Protein AF-A0A6B3CLN5-F1 (afdb_monomer_lite)

Radius of gyration: 20.47 Å; chains: 1; bounding box: 46×36×51 Å

Structure (mmCIF, N/CA/C/O backbone):
data_AF-A0A6B3CLN5-F1
#
_entry.id   AF-A0A6B3CLN5-F1
#
loop_
_atom_site.group_PDB
_atom_site.id
_atom_site.type_symbol
_atom_site.label_atom_id
_atom_site.label_alt_id
_atom_site.label_comp_id
_atom_site.label_asym_id
_atom_site.label_entity_id
_atom_site.label_seq_id
_atom_site.pdbx_PDB_ins_code
_atom_site.Cartn_x
_atom_site.Cartn_y
_atom_site.Cartn_z
_atom_site.occupancy
_atom_site.B_iso_or_equiv
_atom_site.auth_seq_id
_atom_site.auth_comp_id
_atom_site.auth_asym_id
_atom_site.auth_atom_id
_atom_site.pdbx_PDB_model_num
ATOM 1 N N . LEU A 1 1 ? 9.640 -1.749 6.576 1.00 63.75 1 LEU A N 1
ATOM 2 C CA . LEU A 1 1 ? 8.638 -1.862 7.663 1.00 63.75 1 LEU A CA 1
ATOM 3 C C . LEU A 1 1 ? 8.455 -0.552 8.422 1.00 63.75 1 LEU A C 1
ATOM 5 O O . LEU A 1 1 ? 7.330 -0.082 8.460 1.00 63.75 1 LEU A O 1
ATOM 9 N N . PHE A 1 2 ? 9.519 0.075 8.943 1.00 76.19 2 PHE A N 1
ATOM 10 C CA . PHE A 1 2 ? 9.409 1.313 9.734 1.00 76.19 2 PHE A CA 1
ATOM 11 C C . PHE A 1 2 ? 8.553 2.429 9.087 1.00 76.19 2 PHE A C 1
ATOM 13 O O . PHE A 1 2 ? 7.570 2.810 9.713 1.00 76.19 2 PHE A O 1
ATOM 20 N N . PRO A 1 3 ? 8.777 2.867 7.826 1.00 80.06 3 PRO A N 1
ATOM 21 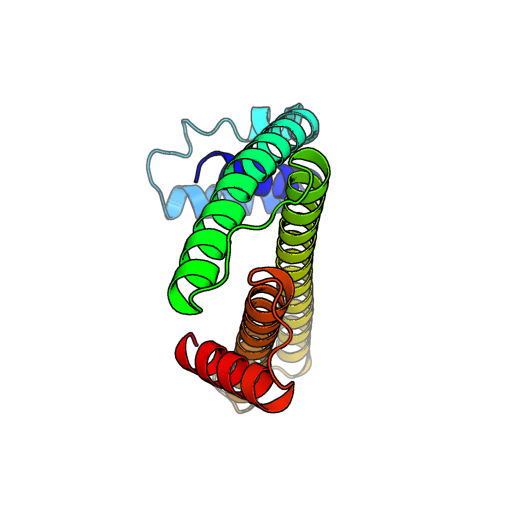C CA . PRO A 1 3 ? 7.945 3.913 7.213 1.00 80.06 3 PRO A CA 1
ATOM 22 C C . PRO A 1 3 ? 6.459 3.543 7.095 1.00 80.06 3 PRO A C 1
ATOM 24 O O . PRO A 1 3 ? 5.589 4.393 7.235 1.00 80.06 3 PRO A O 1
ATOM 27 N N . LEU A 1 4 ? 6.160 2.260 6.874 1.00 80.56 4 LEU A N 1
ATOM 28 C CA . LEU A 1 4 ? 4.792 1.755 6.757 1.00 80.56 4 LEU A CA 1
ATOM 29 C C . LEU A 1 4 ? 4.069 1.821 8.102 1.00 80.56 4 LEU A C 1
ATOM 31 O O . LEU A 1 4 ? 2.949 2.319 8.177 1.00 80.56 4 LEU A O 1
ATOM 35 N N . LEU A 1 5 ? 4.743 1.382 9.166 1.00 77.38 5 LEU A N 1
ATOM 36 C CA . LEU A 1 5 ? 4.219 1.440 10.528 1.00 77.38 5 LEU A CA 1
ATOM 37 C C . LEU A 1 5 ? 4.041 2.887 11.001 1.00 77.38 5 LEU A C 1
ATOM 39 O O . LEU A 1 5 ? 3.006 3.206 11.578 1.00 77.38 5 LEU A O 1
ATOM 43 N N . SER A 1 6 ? 4.996 3.775 10.709 1.00 78.31 6 SER A N 1
ATOM 44 C CA . SER A 1 6 ? 4.892 5.200 11.043 1.00 78.31 6 SER A CA 1
ATOM 45 C C . SER A 1 6 ? 3.730 5.881 10.321 1.00 78.31 6 SER A C 1
ATOM 47 O O . SER A 1 6 ? 2.997 6.643 10.945 1.00 78.31 6 SER A O 1
ATOM 49 N N . LEU A 1 7 ? 3.518 5.585 9.032 1.00 81.88 7 LEU A N 1
ATOM 50 C CA . LEU A 1 7 ? 2.373 6.117 8.291 1.00 81.88 7 LEU A CA 1
ATOM 51 C C . LEU A 1 7 ? 1.050 5.577 8.851 1.00 81.88 7 LEU A C 1
ATOM 53 O O . LEU A 1 7 ? 0.113 6.346 9.043 1.00 81.88 7 LEU A O 1
ATOM 57 N N . ALA A 1 8 ? 0.977 4.278 9.153 1.00 78.88 8 ALA A N 1
ATOM 58 C CA . ALA A 1 8 ? -0.208 3.671 9.752 1.00 78.88 8 ALA A CA 1
ATOM 59 C C . ALA A 1 8 ? -0.531 4.281 11.127 1.00 78.88 8 ALA A C 1
ATOM 61 O O . ALA A 1 8 ? -1.686 4.607 11.395 1.00 78.88 8 ALA A O 1
ATOM 62 N N . ALA A 1 9 ? 0.484 4.499 11.969 1.00 76.56 9 ALA A N 1
ATOM 63 C CA . ALA A 1 9 ? 0.334 5.154 13.265 1.00 76.56 9 ALA A CA 1
ATOM 64 C C . ALA A 1 9 ? -0.117 6.617 13.123 1.00 76.56 9 ALA A C 1
ATOM 66 O O . ALA A 1 9 ? -1.028 7.041 13.828 1.00 76.56 9 ALA A O 1
ATOM 67 N N . ALA A 1 10 ? 0.459 7.368 12.178 1.00 79.94 10 ALA A N 1
ATOM 68 C CA . ALA A 1 10 ? 0.055 8.744 11.895 1.00 79.94 10 ALA A CA 1
ATOM 69 C C . ALA A 1 10 ? -1.399 8.830 11.399 1.00 79.94 10 ALA A C 1
ATOM 71 O O . ALA A 1 10 ? -2.160 9.682 11.853 1.00 79.94 10 ALA A O 1
ATOM 72 N N . LEU A 1 11 ? -1.813 7.919 10.512 1.00 76.56 11 LEU A N 1
ATOM 73 C CA . LEU A 1 11 ? -3.197 7.834 10.037 1.00 76.56 11 LEU A CA 1
ATOM 74 C C . LEU A 1 11 ? -4.161 7.455 11.166 1.00 76.56 11 LEU A C 1
ATOM 76 O O . LEU A 1 11 ? -5.221 8.067 11.290 1.00 76.56 11 LEU A O 1
ATOM 80 N N . ALA A 1 12 ? -3.793 6.492 12.011 1.00 75.75 12 ALA A N 1
ATOM 81 C CA . ALA A 1 12 ? -4.577 6.109 13.181 1.00 75.75 12 ALA A CA 1
ATOM 82 C C . ALA A 1 12 ? -4.732 7.289 14.157 1.00 75.75 12 ALA A C 1
ATOM 84 O O . ALA A 1 12 ? -5.843 7.597 14.572 1.00 75.75 12 ALA A O 1
ATOM 85 N N . ALA A 1 13 ? -3.646 8.003 14.458 1.00 75.19 13 ALA A N 1
ATOM 86 C CA . ALA A 1 13 ? -3.665 9.194 15.306 1.00 75.19 13 ALA A CA 1
ATOM 87 C C . ALA A 1 13 ? -4.541 10.322 14.739 1.00 75.19 13 ALA A C 1
ATOM 89 O O . ALA A 1 13 ? -5.250 10.988 15.490 1.00 75.19 13 ALA A O 1
ATOM 90 N N . ALA A 1 14 ? -4.511 10.525 13.420 1.00 76.44 14 ALA A N 1
ATOM 91 C CA . ALA A 1 14 ? -5.274 11.576 12.753 1.00 76.44 14 ALA A CA 1
ATOM 92 C C . ALA A 1 14 ? -6.778 11.270 12.629 1.00 76.44 14 ALA A C 1
ATOM 94 O O . ALA A 1 14 ? -7.570 12.193 12.452 1.00 76.44 14 ALA A O 1
ATOM 95 N N . THR A 1 15 ? -7.175 9.993 12.674 1.00 74.81 15 THR A N 1
ATOM 96 C CA . THR A 1 15 ? -8.557 9.561 12.384 1.00 74.81 15 THR A CA 1
ATOM 97 C C . THR A 1 15 ? -9.314 9.009 13.587 1.00 74.81 15 THR A C 1
ATOM 99 O O . THR A 1 15 ? -10.543 8.996 13.561 1.00 74.81 15 THR A O 1
ATOM 102 N N . LEU A 1 16 ? -8.615 8.545 14.626 1.00 77.62 16 LEU A N 1
ATOM 103 C CA . LEU A 1 16 ? -9.220 7.895 15.787 1.00 77.62 16 LEU A CA 1
ATOM 104 C C . LEU A 1 16 ? -9.320 8.830 16.986 1.00 77.62 16 LEU A C 1
ATOM 106 O O . LEU A 1 16 ? -8.409 9.610 17.264 1.00 77.62 16 LEU A O 1
ATOM 110 N N . ASP A 1 17 ? -10.379 8.658 17.772 1.00 79.75 17 ASP A N 1
ATOM 111 C CA . ASP A 1 17 ? -10.539 9.347 19.051 1.00 79.75 17 ASP A CA 1
ATOM 112 C C . ASP A 1 17 ? -9.590 8.787 20.120 1.00 79.75 17 ASP A C 1
ATOM 114 O O . ASP A 1 17 ? -9.169 7.628 20.069 1.00 79.75 17 ASP A O 1
ATOM 118 N N . LYS A 1 18 ? -9.314 9.578 21.167 1.00 75.44 18 LYS A N 1
ATOM 119 C CA . LYS A 1 18 ? -8.391 9.201 22.258 1.00 75.44 18 LYS A CA 1
ATOM 120 C C . LYS A 1 18 ? -8.681 7.818 22.855 1.00 75.44 18 LYS A C 1
ATOM 122 O O . LYS A 1 18 ? -7.758 7.053 23.103 1.00 75.44 18 LYS A O 1
ATOM 127 N N . GLN A 1 19 ? -9.956 7.459 23.024 1.00 77.12 19 GLN A N 1
ATOM 128 C CA . GLN A 1 19 ? -10.349 6.151 23.562 1.00 77.12 19 GLN A CA 1
ATOM 129 C C . GLN A 1 19 ? -10.010 4.989 22.609 1.00 77.12 19 GLN A C 1
ATOM 131 O O . GLN A 1 19 ? -9.652 3.896 23.051 1.00 77.12 19 GLN A O 1
ATOM 136 N N . GLN A 1 20 ? -10.115 5.210 21.298 1.00 77.50 20 GLN A N 1
ATOM 137 C CA . GLN A 1 20 ? -9.750 4.221 20.283 1.00 77.50 20 GLN A CA 1
ATOM 138 C C . GLN A 1 20 ? -8.226 4.090 20.165 1.00 77.50 20 GLN A C 1
ATOM 140 O O . GLN A 1 20 ? -7.728 2.975 20.014 1.00 77.50 20 GLN A O 1
ATOM 145 N N . GLN A 1 21 ? -7.493 5.200 20.303 1.00 72.88 21 GLN A N 1
ATOM 146 C CA . GLN A 1 21 ? -6.029 5.208 20.316 1.00 72.88 21 GLN A CA 1
ATOM 147 C C . GLN A 1 21 ? -5.468 4.401 21.496 1.00 72.88 21 GLN A C 1
ATOM 149 O O . GLN A 1 21 ? -4.628 3.531 21.278 1.00 72.88 21 GLN A O 1
ATOM 154 N N . THR A 1 22 ? -5.974 4.602 22.719 1.00 73.88 22 THR A N 1
ATOM 155 C CA . THR A 1 22 ? -5.551 3.820 23.899 1.00 73.88 22 THR A CA 1
ATOM 156 C C . THR A 1 22 ? -5.827 2.329 23.716 1.00 73.88 22 THR A C 1
ATOM 158 O O . THR A 1 22 ? -4.958 1.501 23.955 1.00 73.88 22 THR A O 1
ATOM 161 N N . LYS A 1 23 ? -6.996 1.968 23.175 1.00 77.56 23 LYS A N 1
ATOM 162 C CA . LYS A 1 23 ? -7.339 0.562 22.916 1.00 77.56 23 LYS A CA 1
ATOM 163 C C . LYS A 1 23 ? -6.426 -0.100 21.875 1.00 77.56 23 LYS A C 1
ATOM 165 O O . LYS A 1 23 ? -6.177 -1.303 21.957 1.00 77.56 23 LYS A O 1
ATOM 170 N N . LEU A 1 24 ? -5.964 0.657 20.877 1.00 73.38 24 LEU A N 1
ATOM 171 C CA . LEU A 1 24 ? -4.956 0.176 19.932 1.00 73.38 24 LEU A CA 1
ATOM 172 C C . LEU A 1 24 ? -3.598 -0.003 20.609 1.00 73.38 24 LEU A C 1
ATOM 174 O O . LEU A 1 24 ? -2.975 -1.039 20.392 1.00 73.38 24 LEU A O 1
ATOM 178 N N . GLN A 1 25 ? -3.168 0.956 21.436 1.00 72.12 25 GLN A N 1
ATOM 179 C CA . GLN A 1 25 ? -1.923 0.852 22.205 1.00 72.12 25 GLN A CA 1
ATOM 180 C C . GLN A 1 25 ? -1.917 -0.390 23.095 1.00 72.12 25 GLN A C 1
ATOM 182 O O . GLN A 1 25 ? -0.970 -1.167 23.020 1.00 72.12 25 GLN A O 1
ATOM 187 N N . ASP A 1 26 ? -2.994 -0.626 23.846 1.00 75.06 26 ASP A N 1
ATOM 188 C CA . ASP A 1 26 ? -3.115 -1.788 24.731 1.00 75.06 26 ASP A CA 1
ATOM 189 C C . ASP A 1 26 ? -2.988 -3.103 23.948 1.00 75.06 26 ASP A C 1
ATOM 191 O O . ASP A 1 26 ? -2.238 -3.998 24.332 1.00 75.06 26 ASP A O 1
ATOM 195 N N . LYS A 1 27 ? -3.651 -3.202 22.786 1.00 74.81 27 LYS A N 1
ATOM 196 C CA . LYS A 1 27 ? -3.559 -4.385 21.913 1.00 74.81 27 LYS A CA 1
ATOM 197 C C . LYS A 1 27 ? -2.175 -4.576 21.290 1.00 74.81 27 LYS A C 1
ATOM 199 O O . LYS A 1 27 ? -1.751 -5.714 21.101 1.00 74.81 27 LYS A O 1
ATOM 204 N N . LEU A 1 28 ? -1.497 -3.490 20.925 1.00 70.50 28 LEU A N 1
ATOM 205 C CA . LEU A 1 28 ? -0.137 -3.522 20.381 1.00 70.50 28 LEU A CA 1
ATOM 206 C C . LEU A 1 28 ? 0.877 -3.935 21.455 1.00 70.50 28 LEU A C 1
ATOM 208 O O . LEU A 1 28 ? 1.742 -4.764 21.178 1.00 70.50 28 LEU A O 1
ATOM 212 N N . ALA A 1 29 ? 0.736 -3.409 22.673 1.00 70.06 29 ALA A N 1
ATOM 213 C CA . ALA A 1 29 ? 1.567 -3.756 23.823 1.00 70.06 29 ALA A CA 1
ATOM 214 C C . ALA A 1 29 ? 1.401 -5.230 24.230 1.00 70.06 29 ALA A C 1
ATOM 216 O O . ALA A 1 29 ? 2.380 -5.891 24.570 1.00 70.06 29 ALA A O 1
ATOM 217 N N . GLU A 1 30 ? 0.178 -5.761 24.136 1.00 75.00 30 GLU A N 1
ATOM 218 C CA . GLU A 1 30 ? -0.128 -7.166 24.423 1.00 75.00 30 GLU A CA 1
ATOM 219 C C . GLU A 1 30 ? 0.479 -8.127 23.381 1.00 75.00 30 GLU A C 1
ATOM 221 O O . GLU A 1 30 ? 0.937 -9.212 23.734 1.00 75.00 30 GLU A O 1
ATOM 226 N N . GLN A 1 31 ? 0.527 -7.733 22.102 1.00 75.81 31 GLN A N 1
ATOM 227 C CA . GLN A 1 31 ? 1.095 -8.564 21.030 1.00 75.81 31 GLN A CA 1
ATOM 228 C C . GLN A 1 31 ? 2.618 -8.449 20.894 1.00 75.81 31 GLN A C 1
ATOM 230 O O . GLN A 1 31 ? 3.252 -9.388 20.409 1.00 75.81 31 GLN A O 1
ATOM 235 N N . ILE A 1 32 ? 3.215 -7.319 21.286 1.00 67.69 32 ILE A N 1
ATOM 236 C CA . ILE A 1 32 ? 4.656 -7.074 21.154 1.00 67.69 32 ILE A CA 1
ATOM 237 C C . ILE A 1 32 ? 5.208 -6.475 22.463 1.00 67.69 32 ILE A C 1
ATOM 239 O O . ILE A 1 32 ? 5.409 -5.257 22.556 1.00 67.69 32 ILE A O 1
ATOM 243 N N . PRO A 1 33 ? 5.475 -7.313 23.486 1.00 62.03 33 PRO A N 1
ATOM 244 C CA . PRO A 1 33 ? 6.033 -6.844 24.750 1.00 62.03 33 PRO A CA 1
ATOM 245 C C . PRO A 1 33 ? 7.412 -6.199 24.530 1.00 62.03 33 PRO A C 1
ATOM 247 O O . PRO A 1 33 ? 8.300 -6.797 23.924 1.00 62.03 33 PRO A O 1
ATOM 250 N N . GLY A 1 34 ? 7.587 -4.966 25.020 1.00 64.19 34 GLY A N 1
ATOM 251 C CA . GLY A 1 34 ? 8.855 -4.218 24.984 1.00 64.19 34 GLY A CA 1
ATOM 252 C C . GLY A 1 34 ? 8.942 -3.073 23.964 1.00 64.19 34 GLY A C 1
ATOM 253 O O . GLY A 1 34 ? 9.894 -2.296 24.029 1.00 64.19 34 GLY A O 1
ATOM 254 N N . ILE A 1 35 ? 7.968 -2.921 23.055 1.00 61.81 35 ILE A N 1
ATOM 255 C CA . ILE A 1 35 ? 7.931 -1.788 22.106 1.00 61.81 35 ILE A CA 1
ATOM 256 C C . ILE A 1 35 ? 7.079 -0.613 22.629 1.00 61.81 35 ILE A C 1
ATOM 258 O O . ILE A 1 35 ? 7.340 0.533 22.272 1.00 61.81 35 ILE A O 1
ATOM 262 N N . SER A 1 36 ? 6.112 -0.858 23.518 1.00 55.06 36 SER A N 1
ATOM 263 C CA . SER A 1 36 ? 5.220 0.172 24.080 1.00 55.06 36 SER A CA 1
ATOM 264 C C . SER A 1 36 ? 5.949 1.310 24.800 1.00 55.06 36 SER A C 1
ATOM 266 O O . SER A 1 36 ? 5.538 2.455 24.674 1.00 55.06 36 SER A O 1
ATOM 268 N N . ASP A 1 37 ? 7.055 1.013 25.488 1.00 57.44 37 ASP A N 1
ATOM 269 C CA . ASP A 1 37 ? 7.844 2.018 26.220 1.00 57.44 37 ASP A CA 1
ATOM 270 C C . ASP A 1 37 ? 8.811 2.800 25.309 1.00 57.44 37 ASP A C 1
ATOM 272 O O . ASP A 1 37 ? 9.340 3.837 25.703 1.00 57.44 37 ASP A O 1
ATOM 276 N N . GLN A 1 38 ? 9.061 2.303 24.090 1.00 56.03 38 GLN A N 1
ATOM 277 C CA . GLN A 1 38 ? 9.938 2.938 23.094 1.00 56.03 38 GLN A CA 1
ATOM 278 C C . GLN A 1 38 ? 9.158 3.669 21.994 1.00 56.03 38 GLN A C 1
ATOM 280 O O . GLN A 1 38 ? 9.698 4.558 21.333 1.00 56.03 38 GLN A O 1
ATOM 285 N N . LEU A 1 39 ? 7.896 3.299 21.773 1.00 58.75 39 LEU A N 1
ATOM 286 C CA . LEU A 1 39 ? 6.988 4.019 20.896 1.00 58.75 39 LEU A CA 1
ATOM 287 C C . LEU A 1 39 ? 6.362 5.170 21.679 1.00 58.75 39 LEU A C 1
ATOM 289 O O . LEU A 1 39 ? 5.361 4.995 22.366 1.00 58.75 39 LEU A O 1
ATOM 293 N N . ASP A 1 40 ? 6.922 6.366 21.525 1.00 66.19 40 ASP A N 1
ATOM 294 C CA . ASP A 1 40 ? 6.282 7.602 21.972 1.00 66.19 40 ASP A CA 1
ATOM 295 C C . ASP A 1 40 ? 5.053 7.903 21.095 1.00 66.19 40 ASP A C 1
ATOM 297 O O . ASP A 1 40 ? 5.080 8.734 20.183 1.00 66.19 40 ASP A O 1
ATOM 301 N N . ILE A 1 41 ? 3.965 7.160 21.323 1.00 64.12 41 ILE A N 1
ATOM 302 C CA . ILE A 1 41 ? 2.712 7.315 20.577 1.00 64.12 41 ILE A CA 1
ATOM 303 C C . ILE A 1 41 ? 2.143 8.722 20.786 1.00 64.12 41 ILE A C 1
ATOM 305 O O . ILE A 1 41 ? 1.508 9.256 19.883 1.00 64.12 41 ILE A O 1
ATOM 309 N N . GLN A 1 42 ? 2.400 9.346 21.938 1.00 65.38 42 GLN A N 1
ATOM 310 C CA . GLN A 1 42 ? 1.998 10.725 22.201 1.00 65.38 42 GLN A CA 1
ATOM 311 C C . GLN A 1 42 ? 2.754 11.704 21.294 1.00 65.38 42 GLN A C 1
ATOM 313 O O . GLN A 1 42 ? 2.116 12.482 20.590 1.00 65.38 42 GLN A O 1
ATOM 318 N N . GLY A 1 43 ? 4.080 11.589 21.194 1.00 69.12 43 GLY A N 1
ATOM 319 C CA . GLY A 1 43 ? 4.887 12.375 20.258 1.00 69.12 43 GLY A CA 1
ATOM 320 C C . GLY A 1 43 ? 4.537 12.123 18.786 1.00 69.12 43 GLY A C 1
ATOM 321 O O . GLY A 1 43 ? 4.551 13.056 17.977 1.00 69.12 43 GLY A O 1
ATOM 322 N N . LEU A 1 44 ? 4.160 10.886 18.438 1.00 66.94 44 LEU A N 1
ATOM 323 C CA . LEU A 1 44 ? 3.619 10.512 17.124 1.00 66.94 44 LEU A CA 1
ATOM 324 C C . LEU A 1 44 ? 2.267 11.172 16.836 1.00 66.94 44 LEU A C 1
ATOM 326 O O . LEU A 1 44 ? 2.047 11.586 15.702 1.00 66.94 44 LEU A O 1
ATOM 330 N N . VAL A 1 45 ? 1.376 11.272 17.826 1.00 67.88 45 VAL A N 1
ATOM 331 C CA . VAL A 1 45 ? 0.072 11.944 17.698 1.00 67.88 45 VAL A CA 1
ATOM 332 C C . VAL A 1 45 ? 0.266 13.452 17.559 1.00 67.88 45 VAL A C 1
ATOM 334 O O . VAL A 1 45 ? -0.276 14.054 16.633 1.00 67.88 45 VAL A O 1
ATOM 337 N N . ASP A 1 46 ? 1.101 14.046 18.409 1.00 77.44 46 ASP A N 1
ATOM 338 C CA . ASP A 1 46 ? 1.376 15.485 18.405 1.00 77.44 46 ASP A CA 1
ATOM 339 C C . ASP A 1 46 ? 2.051 15.940 17.100 1.00 77.44 46 ASP A C 1
ATOM 341 O O . ASP A 1 46 ? 1.823 17.053 16.626 1.00 77.44 46 ASP A O 1
ATOM 345 N N . ASN A 1 47 ? 2.838 15.060 16.471 1.00 79.69 47 ASN A N 1
ATOM 346 C CA . ASN A 1 47 ? 3.522 15.317 15.201 1.00 79.69 47 ASN A CA 1
ATOM 347 C C . ASN A 1 47 ? 2.962 14.492 14.033 1.00 79.69 47 ASN A C 1
ATOM 349 O O . ASN A 1 47 ? 3.651 14.331 13.019 1.00 79.69 47 ASN A O 1
ATOM 353 N N . ALA A 1 48 ? 1.727 13.989 14.135 1.00 78.12 48 ALA A N 1
ATOM 354 C CA . ALA A 1 48 ? 1.157 13.045 13.167 1.00 78.12 48 ALA A CA 1
ATOM 355 C C . ALA A 1 48 ? 1.209 13.570 11.726 1.00 78.12 48 ALA A C 1
ATOM 357 O O . ALA A 1 48 ? 1.497 12.814 10.800 1.00 78.12 48 ALA A O 1
ATOM 358 N N . GLY A 1 49 ? 1.015 14.880 11.537 1.00 82.56 49 GLY A N 1
ATOM 359 C CA . GLY A 1 49 ? 1.152 15.524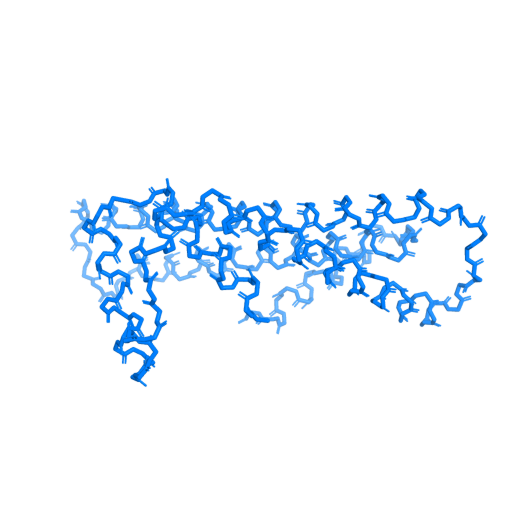 10.231 1.00 82.56 49 GLY A CA 1
ATOM 360 C C . GLY A 1 49 ? 2.565 15.390 9.655 1.00 82.56 49 GLY A C 1
ATOM 361 O O . GLY A 1 49 ? 2.748 14.843 8.570 1.00 82.56 49 GLY A O 1
ATOM 362 N N . THR A 1 50 ? 3.580 15.845 10.392 1.00 86.00 50 THR A N 1
ATOM 363 C CA . THR A 1 50 ? 4.981 15.825 9.940 1.00 86.00 50 THR A CA 1
ATOM 364 C C . THR A 1 50 ? 5.500 14.400 9.767 1.00 86.00 50 THR A C 1
ATOM 366 O O . THR A 1 50 ? 6.095 14.077 8.736 1.00 86.00 50 THR A O 1
ATOM 369 N N . VAL A 1 51 ? 5.243 13.527 10.745 1.00 84.75 51 VAL A N 1
ATOM 370 C CA . VAL A 1 51 ? 5.658 12.118 10.695 1.00 84.75 51 VAL A CA 1
ATOM 371 C C . VAL A 1 51 ? 4.971 11.401 9.537 1.00 84.75 51 VAL A C 1
ATOM 373 O O . VAL A 1 51 ? 5.636 10.679 8.796 1.00 84.75 51 VAL A O 1
ATOM 376 N N . GLY A 1 52 ? 3.676 11.647 9.328 1.00 85.81 52 GLY A N 1
ATOM 377 C CA . GLY A 1 52 ? 2.919 11.094 8.209 1.00 85.81 52 GLY A CA 1
ATOM 378 C C . GLY A 1 52 ? 3.493 11.506 6.855 1.00 85.81 52 GLY A C 1
ATOM 379 O O . GLY A 1 52 ? 3.690 10.652 5.993 1.00 85.81 52 GLY A O 1
ATOM 380 N N . VAL A 1 53 ? 3.842 12.784 6.675 1.00 89.06 53 VAL A N 1
ATOM 381 C CA . VAL A 1 53 ? 4.455 13.274 5.427 1.00 89.06 53 VAL A CA 1
ATOM 382 C C . VAL A 1 53 ? 5.822 12.635 5.187 1.00 89.06 53 VAL A C 1
ATOM 384 O O . VAL A 1 53 ? 6.075 12.130 4.093 1.00 89.06 53 VAL A O 1
ATOM 387 N N . ILE A 1 54 ? 6.698 12.605 6.195 1.00 89.19 54 ILE A N 1
ATOM 388 C CA . ILE A 1 54 ? 8.031 11.994 6.061 1.00 89.19 54 ILE A CA 1
ATOM 389 C C . ILE A 1 54 ? 7.902 10.499 5.745 1.00 89.19 54 ILE A C 1
ATOM 391 O O . ILE A 1 54 ? 8.560 9.995 4.833 1.00 89.19 54 ILE A O 1
ATOM 395 N N . ALA A 1 55 ? 7.022 9.795 6.457 1.00 88.00 55 ALA A N 1
ATOM 396 C CA . ALA A 1 55 ? 6.757 8.383 6.232 1.00 88.00 55 ALA A CA 1
ATOM 397 C C . ALA A 1 55 ? 6.218 8.123 4.817 1.00 88.00 55 ALA A C 1
ATOM 399 O O . ALA A 1 55 ? 6.701 7.215 4.141 1.00 88.00 55 ALA A O 1
ATOM 400 N N . ALA A 1 56 ? 5.284 8.950 4.337 1.00 87.62 56 ALA A N 1
ATOM 401 C CA . ALA A 1 56 ? 4.747 8.862 2.983 1.00 87.62 56 ALA A CA 1
ATOM 402 C C . ALA A 1 56 ? 5.827 9.091 1.914 1.00 87.62 56 ALA A C 1
ATOM 404 O O . ALA A 1 56 ? 5.898 8.329 0.952 1.00 87.62 56 ALA A O 1
ATOM 405 N N . LEU A 1 57 ? 6.708 10.082 2.090 1.00 90.62 57 LEU A N 1
ATOM 406 C CA . LEU A 1 57 ? 7.815 10.336 1.161 1.00 90.62 57 LEU A CA 1
ATOM 407 C C . LEU A 1 57 ? 8.808 9.170 1.117 1.00 90.62 57 LEU A C 1
ATOM 409 O O . LEU A 1 57 ? 9.207 8.741 0.034 1.00 90.62 57 LEU A O 1
ATOM 413 N N . LEU A 1 58 ? 9.174 8.619 2.277 1.00 90.81 58 LEU A N 1
ATOM 414 C CA . LEU A 1 58 ? 10.050 7.448 2.355 1.00 90.81 58 LEU A CA 1
ATOM 415 C C . LEU A 1 58 ? 9.398 6.208 1.733 1.00 90.81 58 LEU A C 1
ATOM 417 O O . LEU A 1 58 ? 10.066 5.449 1.027 1.00 90.81 58 LEU A O 1
ATOM 421 N N . LEU A 1 59 ? 8.098 6.004 1.955 1.00 89.06 59 LEU A N 1
ATOM 422 C CA . LEU A 1 59 ? 7.334 4.919 1.337 1.00 89.06 59 LEU A CA 1
ATOM 423 C C . LEU A 1 59 ? 7.250 5.067 -0.175 1.00 89.06 59 LEU A C 1
ATOM 425 O O . LEU A 1 59 ? 7.474 4.090 -0.879 1.00 89.06 59 LEU A O 1
ATOM 429 N N . LEU A 1 60 ? 6.975 6.268 -0.682 1.00 88.69 60 LEU A N 1
ATOM 430 C CA . LEU A 1 60 ? 6.979 6.520 -2.120 1.00 88.69 60 LEU A CA 1
ATOM 431 C C . LEU A 1 60 ? 8.364 6.259 -2.710 1.00 88.69 60 LEU A C 1
ATOM 433 O O . LEU A 1 60 ? 8.473 5.572 -3.722 1.00 88.69 60 LEU A O 1
ATOM 437 N N . PHE A 1 61 ? 9.427 6.742 -2.065 1.00 89.75 61 PHE A N 1
ATOM 438 C CA . PHE A 1 61 ? 10.794 6.536 -2.537 1.00 89.75 61 PHE A CA 1
ATOM 439 C C . PHE A 1 61 ? 11.176 5.051 -2.599 1.00 89.75 61 PHE A C 1
ATOM 441 O O . PHE A 1 61 ? 11.628 4.559 -3.631 1.00 89.75 61 PHE A O 1
ATOM 448 N N . THR A 1 62 ? 10.955 4.323 -1.505 1.00 89.94 62 THR A N 1
ATOM 449 C CA . THR A 1 62 ? 11.256 2.885 -1.428 1.00 89.94 62 THR A CA 1
ATOM 450 C C . THR A 1 62 ? 10.341 2.051 -2.323 1.00 89.94 62 THR A C 1
ATOM 452 O O . THR A 1 62 ? 10.807 1.129 -2.994 1.00 89.94 62 THR A O 1
ATOM 455 N N . GLY A 1 63 ? 9.061 2.411 -2.403 1.00 88.31 63 GLY A N 1
ATOM 456 C CA . GLY A 1 63 ? 8.082 1.791 -3.287 1.00 88.31 63 GLY A CA 1
ATOM 457 C C . GLY A 1 63 ? 8.437 1.954 -4.763 1.00 88.31 63 GLY A C 1
ATOM 458 O O . GLY A 1 63 ? 8.260 1.010 -5.531 1.00 88.31 63 GLY A O 1
ATOM 459 N N . MET A 1 64 ? 8.984 3.108 -5.173 1.00 87.94 64 MET A N 1
ATOM 460 C CA . MET A 1 64 ? 9.409 3.331 -6.565 1.00 87.94 64 MET A CA 1
ATOM 461 C C . MET A 1 64 ? 10.501 2.341 -6.967 1.00 87.94 64 MET A C 1
ATOM 463 O O . MET A 1 64 ? 10.417 1.755 -8.042 1.00 87.94 64 MET A O 1
ATOM 467 N N . GLY A 1 65 ? 11.461 2.073 -6.076 1.00 87.81 65 GLY A N 1
ATOM 468 C CA . GLY A 1 65 ? 12.479 1.045 -6.307 1.00 87.81 65 GLY A CA 1
ATOM 469 C C . GLY A 1 65 ? 11.888 -0.364 -6.442 1.00 87.81 65 GLY A C 1
ATOM 470 O O . GLY A 1 65 ? 12.330 -1.140 -7.286 1.00 87.81 65 GLY A O 1
ATOM 471 N N . TRP A 1 66 ? 10.849 -0.689 -5.665 1.00 89.44 66 TRP A N 1
ATOM 472 C CA . TRP A 1 66 ? 10.143 -1.970 -5.788 1.00 89.44 66 TRP A CA 1
ATOM 473 C C . TRP A 1 66 ? 9.394 -2.105 -7.121 1.00 89.44 66 TRP A C 1
ATOM 475 O O . TRP A 1 66 ? 9.477 -3.154 -7.765 1.00 89.44 66 TRP A O 1
ATOM 485 N N . VAL A 1 67 ? 8.704 -1.050 -7.563 1.00 87.19 67 VAL A N 1
ATOM 486 C CA . VAL A 1 67 ? 8.035 -1.009 -8.875 1.00 87.19 67 VAL A CA 1
ATOM 487 C C . VAL A 1 67 ? 9.047 -1.195 -10.000 1.00 87.19 67 VAL A C 1
ATOM 489 O O . VAL A 1 67 ? 8.813 -1.993 -10.909 1.00 87.19 67 VAL A O 1
ATOM 492 N N . GLU A 1 68 ? 10.180 -0.500 -9.919 1.00 86.31 68 GLU A N 1
ATOM 493 C CA . GLU A 1 68 ? 11.254 -0.581 -10.904 1.00 86.31 68 GLU A CA 1
ATOM 494 C C . GLU A 1 68 ? 11.841 -1.998 -10.988 1.00 86.31 68 GLU A C 1
ATOM 496 O O . GLU A 1 68 ? 11.931 -2.556 -12.085 1.00 86.31 68 GLU A O 1
ATOM 501 N N . ALA A 1 69 ? 12.155 -2.615 -9.844 1.00 87.69 69 ALA A N 1
ATOM 502 C CA . ALA A 1 69 ? 12.669 -3.983 -9.781 1.00 87.69 69 ALA A CA 1
ATOM 503 C C . ALA A 1 69 ? 11.653 -5.008 -10.308 1.00 87.69 69 ALA A C 1
ATOM 505 O O . ALA A 1 69 ? 11.994 -5.854 -11.134 1.00 87.69 69 ALA A O 1
ATOM 506 N N . THR A 1 70 ? 10.390 -4.896 -9.887 1.00 85.38 70 THR A N 1
ATOM 507 C CA . THR A 1 70 ? 9.312 -5.799 -10.314 1.00 85.38 70 THR A CA 1
ATOM 508 C C . THR A 1 70 ? 9.091 -5.693 -11.819 1.00 85.38 70 THR A C 1
ATOM 510 O O . THR A 1 70 ? 9.090 -6.709 -12.513 1.00 85.38 70 THR A O 1
ATOM 513 N N . ARG A 1 71 ? 8.991 -4.472 -12.363 1.00 84.94 71 ARG A N 1
ATOM 514 C CA . ARG A 1 71 ? 8.914 -4.259 -13.815 1.00 84.94 71 ARG A CA 1
ATOM 515 C C . ARG A 1 71 ? 10.117 -4.867 -14.525 1.00 84.94 71 ARG A C 1
ATOM 517 O O . ARG A 1 71 ? 9.918 -5.512 -15.548 1.00 84.94 71 ARG A O 1
ATOM 524 N N . GLY A 1 72 ? 11.328 -4.664 -14.005 1.00 83.81 72 GLY A N 1
ATOM 525 C CA . GLY A 1 72 ? 12.550 -5.240 -14.565 1.00 83.81 72 GLY A CA 1
ATOM 526 C C . GLY A 1 72 ? 12.470 -6.763 -14.667 1.00 83.81 72 GLY A C 1
ATOM 527 O O . GLY A 1 72 ? 12.685 -7.314 -15.743 1.00 83.81 72 GLY A O 1
ATOM 528 N N . CYS A 1 73 ? 12.058 -7.436 -13.589 1.00 85.00 73 CYS A N 1
ATOM 529 C CA . CYS A 1 73 ? 11.846 -8.885 -13.584 1.00 85.00 73 CYS A CA 1
ATOM 530 C C . CYS A 1 73 ? 10.779 -9.323 -14.592 1.00 85.00 73 CYS A C 1
ATOM 532 O O . CYS A 1 73 ? 11.007 -10.268 -15.344 1.00 85.00 73 CYS A O 1
ATOM 534 N N . LEU A 1 74 ? 9.630 -8.639 -14.634 1.00 82.19 74 LEU A N 1
ATOM 535 C CA . LEU A 1 74 ? 8.566 -8.956 -15.586 1.00 82.19 74 LEU A CA 1
ATOM 536 C C . LEU A 1 74 ? 9.098 -8.784 -17.023 1.00 82.19 74 LEU A C 1
ATOM 538 O O . LEU A 1 74 ? 9.110 -9.743 -17.786 1.00 82.19 74 LEU A O 1
ATOM 542 N N . ARG A 1 75 ? 9.624 -7.613 -17.395 1.00 82.12 75 ARG A N 1
ATOM 543 C CA . ARG A 1 75 ? 10.148 -7.362 -18.752 1.00 82.12 75 ARG A CA 1
ATOM 544 C C . ARG A 1 75 ? 11.224 -8.361 -19.174 1.00 82.12 75 ARG A C 1
ATOM 546 O O . ARG A 1 75 ? 11.210 -8.768 -20.330 1.00 82.12 75 ARG A O 1
ATOM 553 N N . ALA A 1 76 ? 12.083 -8.795 -18.250 1.00 84.56 76 ALA A N 1
ATOM 554 C CA . ALA A 1 76 ? 13.067 -9.844 -18.507 1.00 84.56 76 ALA A CA 1
ATOM 555 C C . ALA A 1 76 ? 12.411 -11.199 -18.833 1.00 84.56 76 ALA A C 1
ATOM 557 O O . ALA A 1 76 ? 12.814 -11.850 -19.790 1.00 84.56 76 ALA A O 1
ATOM 558 N N . VAL A 1 77 ? 11.367 -11.603 -18.096 1.00 83.38 77 VAL A N 1
ATOM 559 C CA . VAL A 1 77 ? 10.606 -12.844 -18.363 1.00 83.38 77 VAL A CA 1
ATOM 560 C C . VAL A 1 77 ? 9.910 -12.815 -19.728 1.00 83.38 77 VAL A C 1
ATOM 562 O O . VAL A 1 77 ? 9.785 -13.855 -20.369 1.00 83.38 77 VAL A O 1
ATOM 565 N N . TRP A 1 78 ? 9.461 -11.643 -20.180 1.00 79.81 78 TRP A N 1
ATOM 566 C CA . TRP A 1 78 ? 8.851 -11.477 -21.506 1.00 79.81 78 TRP A CA 1
ATOM 567 C C . TRP A 1 78 ? 9.850 -11.107 -22.613 1.00 79.81 78 TRP A C 1
ATOM 569 O O . TRP A 1 78 ? 9.409 -10.838 -23.729 1.00 79.81 78 TRP A O 1
ATOM 579 N N . GLU A 1 79 ? 11.157 -11.096 -22.331 1.00 82.62 79 GLU A N 1
ATOM 580 C CA . GLU A 1 79 ? 12.215 -10.735 -23.291 1.00 82.62 79 GLU A CA 1
ATOM 581 C C . GLU A 1 79 ? 11.966 -9.380 -23.986 1.00 82.62 79 GLU A C 1
ATOM 583 O O . GLU A 1 79 ? 12.253 -9.193 -25.170 1.00 82.62 79 GLU A O 1
ATOM 588 N N . LEU A 1 80 ? 11.396 -8.411 -23.258 1.00 79.06 80 LEU A N 1
ATOM 589 C CA . LEU A 1 80 ? 11.158 -7.079 -23.809 1.00 79.06 80 LEU A CA 1
ATOM 590 C C . LEU A 1 80 ? 12.477 -6.305 -23.947 1.00 79.06 80 LEU A C 1
ATOM 592 O O . LEU A 1 80 ? 13.293 -6.339 -23.025 1.00 79.06 80 LEU A O 1
ATOM 596 N N . PRO A 1 81 ? 12.652 -5.525 -25.031 1.00 76.31 81 PRO A N 1
ATOM 597 C CA . PRO A 1 81 ? 13.776 -4.607 -25.141 1.00 76.31 81 PRO A CA 1
ATOM 598 C C . PRO A 1 81 ? 13.712 -3.530 -24.050 1.00 76.31 81 PRO A C 1
ATOM 600 O O . PRO A 1 81 ? 12.631 -3.173 -23.552 1.00 76.31 81 PRO A O 1
ATOM 603 N N . ASP A 1 82 ? 14.879 -2.992 -23.702 1.00 71.38 82 ASP A N 1
ATOM 604 C CA . ASP A 1 82 ? 14.972 -1.842 -22.811 1.00 71.38 82 ASP A CA 1
ATOM 605 C C . ASP A 1 82 ? 14.216 -0.649 -23.404 1.00 71.38 82 ASP A C 1
ATOM 607 O O . ASP A 1 82 ? 14.259 -0.369 -24.601 1.00 71.38 82 ASP A O 1
ATOM 611 N N . GLU A 1 83 ? 13.461 0.034 -22.551 1.00 68.12 83 GLU A N 1
ATOM 612 C CA . GLU A 1 83 ? 12.669 1.192 -22.946 1.00 68.12 83 GLU A CA 1
ATOM 613 C C . GLU A 1 83 ? 13.562 2.436 -23.026 1.00 68.12 83 GLU A C 1
ATOM 615 O O . GLU A 1 83 ? 14.097 2.881 -22.010 1.00 68.12 83 GLU A O 1
ATOM 620 N N . GLU A 1 84 ? 13.657 3.053 -24.208 1.00 66.75 84 GLU A N 1
ATOM 621 C CA . GLU A 1 84 ? 14.256 4.384 -24.410 1.00 66.75 84 GLU A CA 1
ATOM 622 C C . GLU A 1 84 ? 13.306 5.509 -23.941 1.00 66.75 84 GLU A C 1
ATOM 624 O O . GLU A 1 84 ? 13.070 6.499 -24.634 1.00 66.75 84 GLU A O 1
ATOM 629 N N . GLU A 1 85 ? 12.685 5.351 -22.771 1.00 75.12 85 GLU A N 1
ATOM 630 C CA . GLU A 1 85 ? 11.765 6.348 -22.223 1.00 75.12 85 GLU A CA 1
ATOM 631 C C . GLU A 1 85 ? 12.502 7.342 -21.310 1.00 75.12 85 GLU A C 1
ATOM 633 O O . GLU A 1 85 ? 13.442 6.988 -20.596 1.00 75.12 85 GLU A O 1
ATOM 638 N N . ASN A 1 86 ? 12.063 8.607 -21.298 1.00 84.25 86 ASN A N 1
ATOM 639 C CA . ASN A 1 86 ? 12.647 9.636 -20.436 1.00 84.25 86 ASN A CA 1
ATOM 640 C C . ASN A 1 86 ? 12.585 9.195 -18.954 1.00 84.25 86 ASN A C 1
ATOM 642 O O . ASN A 1 86 ? 11.485 8.931 -18.451 1.00 84.25 86 ASN A O 1
ATOM 646 N N . PRO A 1 87 ? 13.717 9.174 -18.220 1.00 80.94 87 PRO A N 1
ATOM 647 C CA . PRO A 1 87 ? 13.769 8.691 -16.838 1.00 80.94 87 PRO A CA 1
ATOM 648 C C . PRO A 1 87 ? 12.815 9.439 -15.897 1.00 80.94 87 PRO A C 1
ATOM 650 O O . PRO A 1 87 ? 12.279 8.842 -14.963 1.00 80.94 87 PRO A O 1
ATOM 653 N N . VAL A 1 88 ? 12.548 10.724 -16.153 1.00 85.94 88 VAL A N 1
ATOM 654 C CA . VAL A 1 88 ? 11.609 11.523 -15.348 1.00 85.94 88 VAL A CA 1
ATOM 655 C C . VAL A 1 88 ? 10.166 11.079 -15.580 1.00 85.94 88 VAL A C 1
ATOM 657 O O . VAL A 1 88 ? 9.420 10.877 -14.622 1.00 85.94 88 VAL A O 1
ATOM 660 N N . LEU A 1 89 ? 9.774 10.883 -16.843 1.00 83.88 89 LEU A N 1
ATOM 661 C CA . LEU A 1 89 ? 8.430 10.422 -17.195 1.00 83.88 89 LEU A CA 1
ATOM 662 C C . LEU A 1 89 ? 8.173 9.020 -16.633 1.00 83.88 89 LEU A C 1
ATOM 664 O O . LEU A 1 89 ? 7.104 8.756 -16.082 1.00 83.88 89 LEU A O 1
ATOM 668 N N . ARG A 1 90 ? 9.180 8.147 -16.705 1.00 82.38 90 ARG A N 1
ATOM 669 C CA . ARG A 1 90 ? 9.121 6.797 -16.144 1.00 82.38 90 ARG A CA 1
ATOM 670 C C . ARG A 1 90 ? 8.926 6.817 -14.624 1.00 82.38 90 ARG A C 1
ATOM 672 O O . ARG A 1 90 ? 7.999 6.184 -14.127 1.00 82.38 90 ARG A O 1
ATOM 679 N N . ARG A 1 91 ? 9.711 7.617 -13.893 1.00 83.88 91 ARG A N 1
ATOM 680 C CA . ARG A 1 91 ? 9.554 7.794 -12.435 1.00 83.88 91 ARG A CA 1
ATOM 681 C C . ARG A 1 91 ? 8.178 8.346 -12.054 1.00 83.88 91 ARG A C 1
ATOM 683 O O . ARG A 1 91 ? 7.603 7.912 -11.060 1.00 83.88 91 ARG A O 1
ATOM 690 N N . ALA A 1 92 ? 7.626 9.265 -12.848 1.00 86.06 92 ALA A N 1
ATOM 691 C CA . ALA A 1 92 ? 6.285 9.800 -12.615 1.00 86.06 92 ALA A CA 1
ATOM 692 C C . ALA A 1 92 ? 5.194 8.727 -12.781 1.00 86.06 92 ALA A C 1
ATOM 694 O O . ALA A 1 92 ? 4.277 8.655 -11.961 1.00 86.06 92 ALA A O 1
ATOM 695 N N . LYS A 1 93 ? 5.311 7.857 -13.795 1.00 83.56 93 LYS A N 1
ATOM 696 C CA . LYS A 1 93 ? 4.414 6.701 -13.949 1.00 83.56 93 LYS A CA 1
ATOM 697 C C . LYS A 1 93 ? 4.526 5.760 -12.754 1.00 83.56 93 LYS A C 1
ATOM 699 O O . LYS A 1 93 ? 3.496 5.374 -12.214 1.00 83.56 93 LYS A O 1
ATOM 704 N N . ASP A 1 94 ? 5.741 5.446 -12.307 1.00 85.75 94 ASP A N 1
ATOM 705 C CA . ASP A 1 94 ? 5.984 4.538 -11.175 1.00 85.75 94 ASP A CA 1
ATOM 706 C C . ASP A 1 94 ? 5.366 5.065 -9.877 1.00 85.75 94 ASP A C 1
ATOM 708 O O . ASP A 1 94 ? 4.702 4.322 -9.152 1.00 85.75 94 ASP A O 1
ATOM 712 N N . ALA A 1 95 ? 5.503 6.369 -9.628 1.00 86.81 95 ALA A N 1
ATOM 713 C CA . ALA A 1 95 ? 4.813 7.038 -8.533 1.00 86.81 95 ALA A CA 1
ATOM 714 C C . ALA A 1 95 ? 3.285 6.937 -8.678 1.00 86.81 95 ALA A C 1
ATOM 716 O O . ALA A 1 95 ? 2.599 6.622 -7.709 1.00 86.81 95 ALA A O 1
ATOM 717 N N . GLY A 1 96 ? 2.747 7.136 -9.886 1.00 86.31 96 GLY A N 1
ATOM 718 C CA . GLY A 1 96 ? 1.321 6.953 -10.170 1.00 86.31 96 GLY A CA 1
ATOM 719 C C . GLY A 1 96 ? 0.827 5.529 -9.891 1.00 86.31 96 GLY A C 1
ATOM 720 O O . GLY A 1 96 ? -0.236 5.362 -9.289 1.00 86.31 96 GLY A O 1
ATOM 721 N N . VAL A 1 97 ? 1.617 4.511 -10.256 1.00 84.88 97 VAL A N 1
ATOM 722 C CA . VAL A 1 97 ? 1.316 3.101 -9.958 1.00 84.88 97 VAL A CA 1
ATOM 723 C C . VAL A 1 97 ? 1.237 2.870 -8.446 1.00 84.88 97 VAL A C 1
ATOM 725 O O . VAL A 1 97 ? 0.300 2.252 -7.945 1.00 84.88 97 VAL A O 1
ATOM 728 N N . LEU A 1 98 ? 2.193 3.404 -7.689 1.00 86.31 98 LEU A N 1
ATOM 729 C CA . LEU A 1 98 ? 2.207 3.266 -6.229 1.00 86.31 98 LEU A CA 1
ATOM 730 C C . LEU A 1 98 ? 1.053 3.985 -5.552 1.00 86.31 98 LEU A C 1
ATOM 732 O O . LEU A 1 98 ? 0.471 3.448 -4.613 1.00 86.31 98 LEU A O 1
ATOM 736 N N . VAL A 1 99 ? 0.710 5.183 -6.022 1.00 86.38 99 VAL A N 1
ATOM 737 C CA . VAL A 1 99 ? -0.439 5.926 -5.499 1.00 86.38 99 VAL A CA 1
ATOM 738 C C . VAL A 1 99 ? -1.730 5.151 -5.758 1.00 86.38 99 VAL A C 1
ATOM 740 O O . VAL A 1 99 ? -2.560 5.052 -4.857 1.00 86.38 99 VAL A O 1
ATOM 743 N N . GLY A 1 100 ? -1.891 4.545 -6.938 1.00 84.88 100 GLY A N 1
ATOM 744 C CA . GLY A 1 100 ? -3.053 3.703 -7.221 1.00 84.88 100 GLY A CA 1
ATOM 745 C C . GLY A 1 100 ? -3.090 2.420 -6.386 1.00 84.88 100 GLY A C 1
ATOM 746 O O . GLY A 1 100 ? -4.160 2.076 -5.889 1.00 84.88 100 GLY A O 1
ATOM 747 N N . LEU A 1 101 ? -1.946 1.769 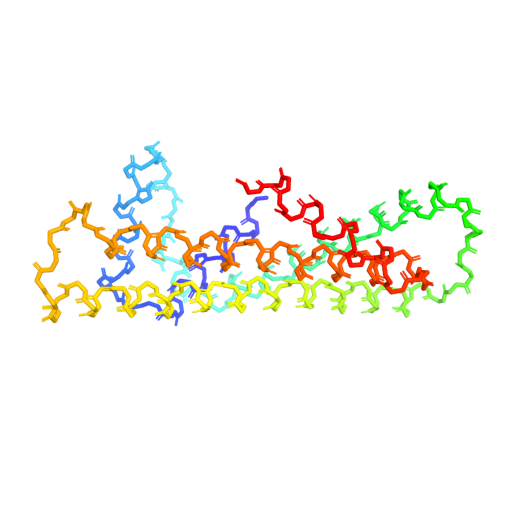-6.140 1.00 84.88 101 LEU A N 1
ATOM 748 C CA . LEU A 1 101 ? -1.855 0.641 -5.198 1.00 84.88 101 LEU A CA 1
ATOM 749 C C . LEU A 1 101 ? -2.243 1.056 -3.776 1.00 84.88 101 LEU A C 1
ATOM 751 O O . LEU A 1 101 ? -3.058 0.391 -3.141 1.00 84.88 101 LEU A O 1
ATOM 755 N N . GLY A 1 102 ? -1.705 2.176 -3.290 1.00 85.06 102 GLY A N 1
ATOM 756 C CA . GLY A 1 102 ? -2.069 2.730 -1.987 1.00 85.06 102 GLY A CA 1
ATOM 757 C C . GLY A 1 102 ? -3.564 3.041 -1.899 1.00 85.06 102 GLY A C 1
ATOM 758 O O . GLY A 1 102 ? -4.213 2.678 -0.922 1.00 85.06 102 GLY A O 1
ATOM 759 N N . GLY A 1 103 ? -4.136 3.638 -2.947 1.00 85.81 103 GLY A N 1
ATOM 760 C CA . GLY A 1 103 ? -5.570 3.901 -3.046 1.00 85.81 103 GLY A CA 1
ATOM 761 C C . GLY A 1 103 ? -6.416 2.627 -3.020 1.00 85.81 103 GLY A C 1
ATOM 762 O O . GLY A 1 103 ? -7.396 2.568 -2.281 1.00 85.81 103 GLY A O 1
ATOM 763 N N . ALA A 1 104 ? -6.022 1.590 -3.763 1.00 83.06 104 ALA A N 1
ATOM 764 C CA . ALA A 1 104 ? -6.708 0.300 -3.760 1.00 83.06 104 ALA A CA 1
ATOM 765 C C . ALA A 1 104 ? -6.708 -0.335 -2.361 1.00 83.06 104 ALA A C 1
ATOM 767 O O . ALA A 1 104 ? -7.758 -0.759 -1.882 1.00 83.06 104 ALA A O 1
ATOM 768 N N . LEU A 1 105 ? -5.565 -0.315 -1.668 1.00 82.25 105 LEU A N 1
ATOM 769 C CA . LEU A 1 105 ? -5.461 -0.804 -0.291 1.00 82.25 105 LEU A CA 1
ATOM 770 C C . LEU A 1 105 ? -6.370 -0.024 0.668 1.00 82.25 105 LEU A C 1
ATOM 772 O O . LEU A 1 105 ? -7.079 -0.629 1.472 1.00 82.25 105 LEU A O 1
ATOM 776 N N . LEU A 1 106 ? -6.398 1.308 0.567 1.00 82.88 106 LEU A N 1
ATOM 777 C CA . LEU A 1 106 ? -7.278 2.144 1.390 1.00 82.88 106 LEU A CA 1
ATOM 778 C C . LEU A 1 106 ? -8.760 1.854 1.126 1.00 82.88 106 LEU A C 1
ATOM 780 O O . LEU A 1 106 ? -9.545 1.788 2.072 1.00 82.88 106 LEU A O 1
ATOM 784 N N . ILE A 1 107 ? -9.144 1.640 -0.136 1.00 82.44 107 ILE A N 1
ATOM 785 C CA . ILE A 1 107 ? -10.510 1.247 -0.506 1.00 82.44 107 ILE A CA 1
ATOM 786 C C . ILE A 1 107 ? -10.862 -0.099 0.128 1.00 82.44 107 ILE A C 1
ATOM 788 O O . ILE A 1 107 ? -11.921 -0.207 0.744 1.00 82.44 107 ILE A O 1
ATOM 792 N N . THR A 1 108 ? -9.978 -1.097 0.046 1.00 80.38 108 THR A N 1
ATOM 793 C CA . THR A 1 108 ? -10.188 -2.408 0.677 1.00 80.38 108 THR A CA 1
ATOM 794 C C . THR A 1 108 ? -10.400 -2.276 2.182 1.00 80.38 108 THR A C 1
ATOM 796 O O . THR A 1 108 ? -11.371 -2.810 2.715 1.00 80.38 108 THR A O 1
ATOM 799 N N . VAL A 1 109 ? -9.555 -1.504 2.873 1.00 81.31 109 VAL A N 1
ATOM 800 C CA . VAL A 1 109 ? -9.714 -1.244 4.314 1.00 81.31 109 VAL A CA 1
ATOM 801 C C . VAL A 1 109 ? -11.047 -0.547 4.608 1.00 81.31 109 VAL A C 1
ATOM 803 O O . VAL A 1 109 ? -11.742 -0.917 5.559 1.00 81.31 109 VAL A O 1
ATOM 806 N N . GLY A 1 110 ? -11.440 0.425 3.781 1.00 82.06 110 GLY A N 1
ATOM 807 C CA . GLY A 1 110 ? -12.728 1.108 3.892 1.00 82.06 110 GLY A CA 1
ATOM 808 C C . GLY A 1 110 ? -13.912 0.150 3.752 1.00 82.06 110 GLY A C 1
ATOM 809 O O . GLY A 1 110 ? -14.799 0.140 4.608 1.00 82.06 110 GLY A O 1
ATOM 810 N N . ILE A 1 111 ? -13.894 -0.710 2.729 1.00 81.44 111 ILE A N 1
ATOM 811 C CA . ILE A 1 111 ? -14.916 -1.743 2.507 1.00 81.44 111 ILE A CA 1
ATOM 812 C C . ILE A 1 111 ? -14.977 -2.693 3.705 1.00 81.44 111 ILE A C 1
ATOM 814 O O . ILE A 1 111 ? -16.062 -2.917 4.240 1.00 81.44 111 ILE A O 1
ATOM 818 N N . SER A 1 112 ? -13.835 -3.194 4.180 1.00 78.19 112 SER A N 1
ATOM 819 C CA . SER A 1 112 ? -13.761 -4.093 5.339 1.00 78.19 112 SER A CA 1
ATOM 820 C C . SER A 1 112 ? -14.303 -3.453 6.617 1.00 78.19 112 SER A C 1
ATOM 822 O O . SER A 1 112 ? -14.979 -4.115 7.410 1.00 78.19 112 SER A O 1
ATOM 824 N N . THR A 1 113 ? -14.063 -2.154 6.809 1.00 79.00 113 THR A N 1
ATOM 825 C CA . THR A 1 113 ? -14.571 -1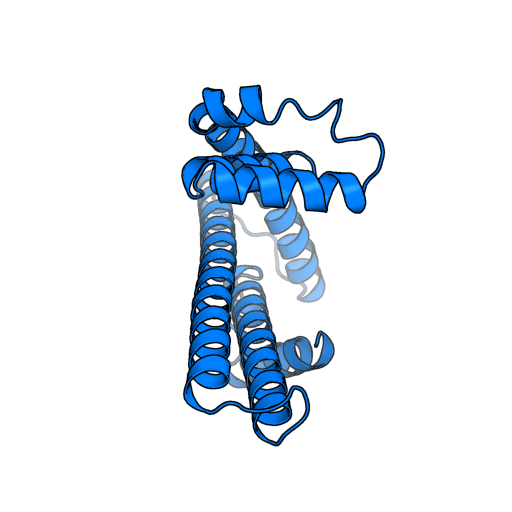.397 7.963 1.00 79.00 113 THR A CA 1
ATOM 826 C C . THR A 1 113 ? -16.093 -1.277 7.914 1.00 79.00 113 THR A C 1
ATOM 828 O O . THR A 1 113 ? -16.773 -1.576 8.899 1.00 79.00 113 THR A O 1
ATOM 831 N N . VAL A 1 114 ? -16.645 -0.899 6.755 1.00 80.12 114 VAL A N 1
ATOM 832 C CA . VAL A 1 114 ? -18.099 -0.807 6.546 1.00 80.12 114 VAL A CA 1
ATOM 833 C C . VAL A 1 114 ? -18.752 -2.178 6.688 1.00 80.12 114 VAL A C 1
ATOM 835 O O . VAL A 1 114 ? -19.751 -2.307 7.397 1.00 80.12 114 VAL A O 1
ATOM 838 N N . ALA A 1 115 ? -18.166 -3.210 6.080 1.00 76.00 115 ALA A N 1
ATOM 839 C CA . ALA A 1 115 ? -18.640 -4.581 6.197 1.00 76.00 115 ALA A CA 1
ATOM 840 C C . ALA A 1 115 ? -18.707 -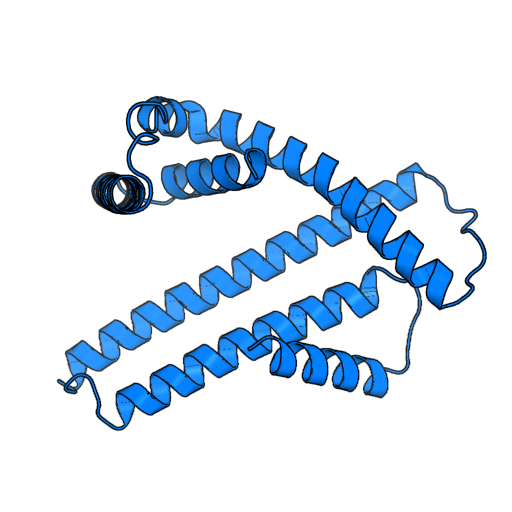4.999 7.671 1.00 76.00 115 ALA A C 1
ATOM 842 O O . ALA A 1 115 ? -19.776 -5.380 8.140 1.00 76.00 115 ALA A O 1
ATOM 843 N N . SER A 1 116 ? -17.620 -4.820 8.428 1.00 74.75 116 SER A N 1
ATOM 844 C CA . SER A 1 116 ? -17.550 -5.142 9.863 1.00 74.75 116 SER A CA 1
ATOM 845 C C . SER A 1 116 ? -18.601 -4.399 10.698 1.00 74.75 116 SER A C 1
ATOM 847 O O . SER A 1 116 ? -19.193 -4.973 11.616 1.00 74.75 116 SER A O 1
ATOM 849 N N . ALA A 1 117 ? -18.879 -3.133 10.376 1.00 78.31 117 ALA A N 1
ATOM 850 C CA . ALA A 1 117 ? -19.924 -2.363 11.046 1.00 78.31 117 ALA A CA 1
ATOM 851 C C . ALA A 1 117 ? -21.327 -2.925 10.760 1.00 78.31 117 ALA A C 1
ATOM 853 O O . ALA A 1 117 ? -22.125 -3.087 11.689 1.00 78.31 117 ALA A O 1
ATOM 854 N N . LEU A 1 118 ? -21.608 -3.280 9.501 1.00 78.00 118 LEU A N 1
ATOM 855 C CA . LEU A 1 118 ? -22.864 -3.914 9.092 1.00 78.00 118 LEU A CA 1
ATOM 856 C C . LEU A 1 118 ? -23.047 -5.277 9.766 1.00 78.00 118 LEU A C 1
ATOM 858 O O . LEU A 1 118 ? -24.120 -5.546 10.304 1.00 78.00 118 LEU A O 1
ATOM 862 N N . VAL A 1 119 ? -21.989 -6.092 9.831 1.00 72.88 119 VAL A N 1
ATOM 863 C CA . VAL A 1 119 ? -21.974 -7.354 10.588 1.00 72.88 119 VAL A CA 1
ATOM 864 C C . VAL A 1 119 ? -22.416 -7.123 12.032 1.00 72.88 119 VAL A C 1
ATOM 866 O O . VAL A 1 119 ? -23.351 -7.760 12.523 1.00 72.88 119 VAL A O 1
ATOM 869 N N . GLY A 1 120 ? -21.760 -6.182 12.717 1.00 73.31 120 GLY A N 1
ATOM 870 C CA . GLY A 1 120 ? -22.048 -5.876 14.114 1.00 73.31 120 GLY A CA 1
ATOM 871 C C . GLY A 1 120 ? -23.451 -5.305 14.332 1.00 73.31 120 GLY A C 1
ATOM 872 O O . GLY A 1 120 ? -24.008 -5.460 15.420 1.00 73.31 120 GLY A O 1
ATOM 873 N N . TRP A 1 121 ? -24.032 -4.640 13.331 1.00 76.75 121 TRP A N 1
ATOM 874 C CA . TRP A 1 121 ? -25.417 -4.172 13.373 1.00 76.75 121 TRP A CA 1
ATOM 875 C C . TRP A 1 121 ? -26.409 -5.332 13.234 1.00 76.75 121 TRP A C 1
ATOM 877 O O . TRP A 1 121 ? -27.309 -5.448 14.066 1.00 76.75 121 TRP A O 1
ATOM 887 N N . ILE A 1 122 ? -26.192 -6.230 12.265 1.00 73.00 122 ILE A N 1
ATOM 888 C CA . ILE A 1 122 ? -27.038 -7.408 12.000 1.00 73.00 122 ILE A CA 1
ATOM 889 C C . ILE A 1 122 ? -27.062 -8.357 13.204 1.00 73.00 122 ILE A C 1
ATOM 891 O O . ILE A 1 122 ? -28.133 -8.793 13.628 1.00 73.00 122 ILE A O 1
ATOM 895 N N . ILE A 1 123 ? -25.900 -8.643 13.804 1.00 72.62 123 ILE A N 1
ATOM 896 C CA . ILE A 1 123 ? -25.807 -9.496 15.003 1.00 72.62 123 ILE A CA 1
ATOM 897 C C . ILE A 1 123 ? -26.632 -8.903 16.155 1.00 72.62 123 ILE A C 1
ATOM 899 O O . ILE A 1 123 ? -27.344 -9.633 16.844 1.00 72.62 123 ILE A O 1
ATOM 903 N N . ARG A 1 124 ? -26.581 -7.575 16.338 1.00 73.88 124 ARG A N 1
ATOM 904 C CA . ARG A 1 124 ? -27.336 -6.869 17.385 1.00 73.88 124 ARG A CA 1
ATOM 905 C C . ARG A 1 124 ? -28.843 -6.835 17.130 1.00 73.88 124 ARG A C 1
ATOM 907 O O . ARG A 1 124 ? -29.598 -6.903 18.092 1.00 73.88 124 ARG A O 1
ATOM 914 N N . THR A 1 125 ? -29.283 -6.724 15.876 1.00 73.88 125 THR A N 1
ATOM 915 C CA . THR A 1 125 ? -30.718 -6.650 15.533 1.00 73.88 125 THR A CA 1
ATOM 916 C C . THR A 1 125 ? -31.396 -8.014 15.501 1.00 73.88 125 THR A C 1
ATOM 918 O O . THR A 1 125 ? -32.554 -8.114 15.895 1.00 73.88 125 THR A O 1
ATOM 921 N N . LEU A 1 126 ? -30.700 -9.060 15.050 1.00 70.81 126 LEU A N 1
ATOM 922 C CA . LEU A 1 126 ? -31.283 -10.396 14.882 1.00 70.81 126 LEU A CA 1
ATOM 923 C C . LEU A 1 126 ? -31.003 -11.353 16.050 1.00 70.81 126 LEU A C 1
ATOM 925 O O . LEU A 1 126 ? -31.525 -12.464 16.050 1.00 70.81 126 LEU A O 1
ATOM 929 N N . GLY A 1 127 ? -30.181 -10.960 17.031 1.00 65.00 127 GLY A N 1
ATOM 930 C CA . GLY A 1 127 ? -29.879 -11.788 18.207 1.00 65.00 127 GLY A CA 1
ATOM 931 C C . GLY A 1 127 ? -29.219 -13.131 17.867 1.00 65.00 127 GLY A C 1
ATOM 932 O O . GLY A 1 127 ? -29.336 -14.091 18.626 1.00 65.00 127 GLY A O 1
ATOM 933 N N . LEU A 1 128 ? -28.563 -13.222 16.706 1.00 60.75 128 LEU A N 1
ATOM 934 C CA . LEU A 1 128 ? -27.965 -14.458 16.212 1.00 60.75 128 LEU A CA 1
ATOM 935 C C . LEU A 1 128 ? -26.794 -14.864 17.114 1.00 60.75 128 LEU A C 1
ATOM 937 O O . LEU A 1 128 ? -25.811 -14.131 17.238 1.00 60.75 128 LEU A O 1
ATOM 941 N N . ALA A 1 129 ? -26.889 -16.050 17.718 1.00 55.56 129 ALA A N 1
ATOM 942 C CA . ALA A 1 129 ? -25.775 -16.667 18.427 1.00 55.56 129 ALA A CA 1
ATOM 943 C C . ALA A 1 129 ? -24.573 -16.840 17.481 1.00 55.56 129 ALA A C 1
ATOM 945 O O . ALA A 1 129 ? -24.733 -17.181 16.303 1.00 55.56 129 ALA A O 1
ATOM 946 N N . GLN A 1 130 ? -23.365 -16.612 18.004 1.00 54.03 130 GLN A N 1
ATOM 947 C CA . GLN A 1 130 ? -22.110 -16.866 17.295 1.00 54.03 130 GLN A CA 1
ATOM 948 C C . GLN A 1 130 ? -22.093 -18.334 16.822 1.00 54.03 130 GLN A C 1
ATOM 950 O O . GLN A 1 130 ? -22.011 -19.239 17.646 1.00 54.03 130 GLN A O 1
ATOM 955 N N . GLY A 1 131 ? -22.237 -18.568 15.507 1.00 53.88 131 GLY A N 1
ATOM 956 C CA . GLY A 1 131 ? -22.180 -19.907 14.890 1.00 53.88 131 GLY A CA 1
ATOM 957 C C . GLY A 1 131 ? -23.360 -20.334 13.995 1.00 53.88 131 GLY A C 1
ATOM 958 O O . GLY A 1 131 ? -23.287 -21.403 13.398 1.00 53.88 131 GLY A O 1
ATOM 959 N N . GLY A 1 132 ? -24.435 -19.542 13.865 1.00 66.56 132 GLY A N 1
ATOM 960 C CA . GLY A 1 132 ? -25.561 -19.851 12.955 1.00 66.56 132 GLY A CA 1
ATOM 961 C C . GLY A 1 132 ? -25.300 -19.520 11.471 1.00 66.56 132 GLY A C 1
ATOM 962 O O . GLY A 1 132 ? -24.225 -19.046 11.119 1.00 66.56 132 GLY A O 1
ATOM 963 N N . VAL A 1 133 ? -26.311 -19.678 10.597 1.00 65.00 133 VAL A N 1
ATOM 964 C CA . VAL A 1 133 ? -26.255 -19.365 9.138 1.00 65.00 133 VAL A CA 1
ATOM 965 C C . VAL A 1 133 ? -25.664 -17.975 8.842 1.00 65.00 133 VAL A C 1
ATOM 967 O O . VAL A 1 133 ? -24.962 -17.797 7.849 1.00 65.00 133 VAL A O 1
ATOM 970 N N . GLY A 1 134 ? -25.870 -17.006 9.741 1.00 65.31 134 GLY A N 1
ATOM 971 C CA . GLY A 1 134 ? -25.245 -15.685 9.666 1.00 65.31 134 GLY A CA 1
ATOM 972 C C . GLY A 1 134 ? -23.713 -15.721 9.718 1.00 65.31 134 GLY A C 1
ATOM 973 O O . GLY A 1 134 ? -23.079 -15.010 8.955 1.00 65.31 134 GLY A O 1
ATOM 974 N N . GLY A 1 135 ? -23.100 -16.578 10.538 1.00 68.31 135 GLY A N 1
ATOM 975 C CA . GLY A 1 135 ? -21.640 -16.721 10.610 1.00 68.31 135 GLY A CA 1
ATOM 976 C C . GLY A 1 135 ? -21.028 -17.249 9.312 1.00 68.31 135 GLY A C 1
ATOM 977 O O . GLY A 1 135 ? -20.006 -16.738 8.865 1.00 68.31 135 GLY A O 1
ATOM 978 N N . VAL A 1 136 ? -21.697 -18.205 8.659 1.00 74.56 136 VAL A N 1
ATOM 979 C CA . VAL A 1 136 ? -21.275 -18.717 7.345 1.00 74.56 136 VAL A CA 1
ATOM 980 C C . VAL A 1 136 ? -21.402 -17.631 6.276 1.00 74.56 136 VAL A C 1
ATOM 982 O O . VAL A 1 136 ? -20.472 -17.426 5.505 1.00 74.56 136 VAL A O 1
ATOM 985 N N . LEU A 1 137 ? -22.511 -16.885 6.258 1.00 72.56 137 LEU A N 1
ATOM 986 C CA . LEU A 1 137 ? -22.701 -15.769 5.323 1.00 72.56 137 LEU A CA 1
ATOM 98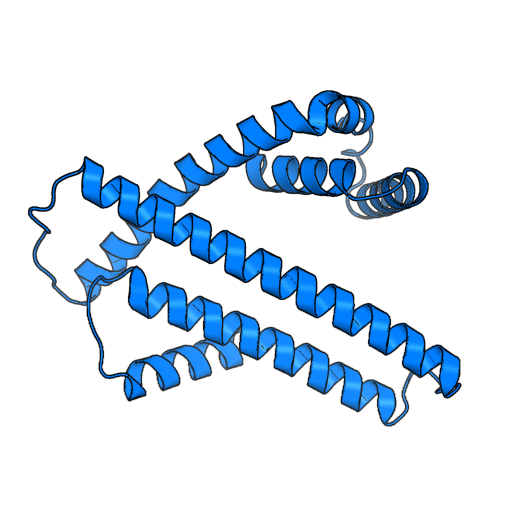7 C C . LEU A 1 137 ? -21.638 -14.678 5.491 1.00 72.56 137 LEU A C 1
ATOM 989 O O . LEU A 1 137 ? -21.146 -14.140 4.504 1.00 72.56 137 LEU A O 1
ATOM 993 N N . LEU A 1 138 ? -21.271 -14.370 6.734 1.00 70.56 138 LEU A N 1
ATOM 994 C CA . LEU A 1 138 ? -20.235 -13.393 7.055 1.00 70.56 138 LEU A CA 1
ATOM 995 C C . LEU A 1 138 ? -18.848 -13.861 6.636 1.00 70.56 138 LEU A C 1
ATOM 997 O O . LEU A 1 138 ? -18.092 -13.074 6.076 1.00 70.56 138 LEU A O 1
ATOM 1001 N N . TYR A 1 139 ? -18.536 -15.134 6.874 1.00 75.06 139 TYR A N 1
ATOM 1002 C CA . TYR A 1 139 ? -17.289 -15.735 6.421 1.00 75.06 139 TYR A CA 1
ATOM 1003 C C . TYR A 1 139 ? -17.184 -15.697 4.892 1.00 75.06 139 TYR A C 1
ATOM 1005 O O . TYR A 1 139 ? -16.188 -15.217 4.360 1.00 75.06 139 TYR A O 1
ATOM 1013 N N . VAL A 1 140 ? -18.243 -16.100 4.182 1.00 81.25 140 VAL A N 1
ATOM 1014 C CA . VAL A 1 140 ? -18.293 -16.056 2.711 1.00 81.25 140 VAL A CA 1
ATOM 1015 C C . VAL A 1 140 ? -18.184 -14.623 2.190 1.00 81.25 140 VAL A C 1
ATOM 1017 O O . VAL A 1 140 ? -17.483 -14.387 1.212 1.00 81.25 140 VAL A O 1
ATOM 1020 N N . ALA A 1 141 ? -18.839 -13.653 2.832 1.00 78.12 141 ALA A N 1
ATOM 1021 C CA . ALA A 1 141 ? -18.746 -12.251 2.435 1.00 78.12 141 ALA A CA 1
ATOM 1022 C C . ALA A 1 141 ? -17.341 -11.675 2.666 1.00 78.12 141 ALA A C 1
ATOM 1024 O O . ALA A 1 141 ? -16.817 -10.997 1.787 1.00 78.12 141 ALA A O 1
ATOM 1025 N N . ALA A 1 142 ? -16.722 -11.961 3.816 1.00 75.69 142 ALA A N 1
ATOM 1026 C CA . ALA A 1 142 ? -15.356 -11.539 4.114 1.00 75.69 142 ALA A CA 1
ATOM 1027 C C . ALA A 1 142 ? -14.360 -12.146 3.117 1.00 75.69 142 ALA A C 1
ATOM 1029 O O . ALA A 1 142 ? -13.577 -11.409 2.524 1.00 75.69 142 ALA A O 1
ATOM 1030 N N . PHE A 1 143 ? -14.470 -13.451 2.861 1.00 82.06 143 PHE A N 1
ATOM 1031 C CA . PHE A 1 143 ? -13.673 -14.151 1.856 1.00 82.06 143 PHE A CA 1
ATOM 1032 C C . PHE A 1 143 ? -13.878 -13.559 0.454 1.00 82.06 143 PHE A C 1
ATOM 1034 O O . PHE A 1 143 ? -12.920 -13.276 -0.252 1.00 82.06 143 PHE A O 1
ATOM 1041 N N . ALA A 1 144 ? -15.123 -13.282 0.053 1.00 82.81 144 ALA A N 1
ATOM 1042 C CA . ALA A 1 144 ? -15.411 -12.680 -1.248 1.00 82.81 144 ALA A CA 1
ATOM 1043 C C . ALA A 1 144 ? -14.815 -11.270 -1.397 1.00 82.81 144 ALA A C 1
ATOM 1045 O O . ALA A 1 144 ? -14.338 -10.922 -2.476 1.00 82.81 144 ALA A O 1
ATOM 1046 N N . VAL A 1 145 ? -14.834 -10.458 -0.335 1.00 81.19 145 VAL A N 1
ATOM 1047 C CA . VAL A 1 145 ? -14.189 -9.136 -0.325 1.00 81.19 145 VAL A CA 1
ATOM 1048 C C . VAL A 1 145 ? -12.673 -9.271 -0.440 1.00 81.19 145 VAL A C 1
ATOM 1050 O O . VAL A 1 145 ? -12.066 -8.513 -1.194 1.00 81.19 145 VAL A O 1
ATOM 1053 N N . ALA A 1 146 ? -12.078 -10.231 0.267 1.00 80.75 146 ALA A N 1
ATOM 1054 C CA . ALA A 1 146 ? -10.641 -10.469 0.251 1.00 80.75 146 ALA A CA 1
ATOM 1055 C C . ALA A 1 146 ? -10.164 -10.950 -1.132 1.00 80.75 146 ALA A C 1
ATOM 1057 O O . ALA A 1 146 ? -9.349 -10.283 -1.768 1.00 80.75 146 ALA A O 1
ATOM 1058 N N . VAL A 1 147 ? -10.821 -11.971 -1.698 1.00 84.19 147 VAL A N 1
ATOM 1059 C CA . VAL A 1 147 ? -10.576 -12.438 -3.075 1.00 84.19 147 VAL A CA 1
ATOM 1060 C C . VAL A 1 147 ? -10.778 -11.315 -4.096 1.00 84.19 147 VAL A C 1
ATOM 1062 O O . VAL A 1 147 ? -10.012 -11.201 -5.051 1.00 84.19 147 VAL A O 1
ATOM 1065 N N . LEU A 1 148 ? -11.798 -10.464 -3.932 1.00 82.75 148 LEU A N 1
ATOM 1066 C CA . LEU A 1 148 ? -12.012 -9.328 -4.831 1.00 82.75 148 LEU A CA 1
ATOM 1067 C C . LEU A 1 148 ? -10.881 -8.298 -4.722 1.00 82.75 148 LEU A C 1
ATOM 1069 O O . LEU A 1 148 ? -10.444 -7.772 -5.746 1.00 82.75 148 LEU A O 1
ATOM 1073 N N . ALA A 1 149 ? -10.411 -8.006 -3.510 1.00 83.38 149 ALA A N 1
ATOM 1074 C CA . ALA A 1 149 ? -9.298 -7.093 -3.288 1.00 83.38 149 ALA A CA 1
ATOM 1075 C C . ALA A 1 149 ? -8.019 -7.618 -3.948 1.00 83.38 149 ALA A C 1
ATOM 1077 O O . ALA A 1 149 ? -7.400 -6.891 -4.729 1.00 83.38 149 ALA A O 1
ATOM 1078 N N . ASP A 1 150 ? -7.686 -8.887 -3.727 1.00 85.12 150 ASP A N 1
ATOM 1079 C CA . ASP A 1 150 ? -6.523 -9.532 -4.333 1.00 85.12 150 ASP A CA 1
ATOM 1080 C C . ASP A 1 150 ? -6.641 -9.604 -5.851 1.00 85.12 150 ASP A C 1
ATOM 1082 O O . ASP A 1 150 ? -5.688 -9.305 -6.572 1.00 85.12 150 ASP A O 1
ATOM 1086 N N . PHE A 1 151 ? -7.833 -9.908 -6.364 1.00 85.31 151 PHE A N 1
ATOM 1087 C CA . PHE A 1 151 ? -8.100 -9.900 -7.795 1.00 85.31 151 PHE A CA 1
ATOM 1088 C C . PHE A 1 151 ? -7.845 -8.520 -8.402 1.00 85.31 151 PHE A C 1
ATOM 1090 O O . PHE A 1 151 ? -7.164 -8.417 -9.423 1.00 85.31 151 PHE A O 1
ATOM 1097 N N . LEU A 1 152 ? -8.358 -7.453 -7.783 1.00 83.44 152 LEU A N 1
ATOM 1098 C CA . LEU A 1 152 ? -8.162 -6.084 -8.258 1.00 83.44 152 LEU A CA 1
ATOM 1099 C C . LEU A 1 152 ? -6.700 -5.644 -8.145 1.00 83.44 152 LEU A C 1
ATOM 1101 O O . LEU A 1 152 ? -6.197 -5.007 -9.072 1.00 83.44 152 LEU A O 1
ATOM 1105 N N . LEU A 1 153 ? -6.009 -6.010 -7.064 1.00 83.19 153 LEU A N 1
ATOM 1106 C CA . LEU A 1 153 ? -4.583 -5.735 -6.880 1.00 83.19 153 LEU A CA 1
ATOM 1107 C C . LEU A 1 153 ? -3.743 -6.440 -7.943 1.00 83.19 153 LEU A C 1
ATOM 1109 O O . LEU A 1 153 ? -2.929 -5.800 -8.606 1.00 83.19 153 LEU A O 1
ATOM 1113 N N . LEU A 1 154 ? -3.968 -7.733 -8.168 1.00 83.94 154 LEU A N 1
ATOM 1114 C CA . LEU A 1 154 ? -3.261 -8.496 -9.194 1.00 83.94 154 LEU A CA 1
ATOM 1115 C C . LEU A 1 154 ? -3.574 -7.975 -10.594 1.00 83.94 154 LEU A C 1
ATOM 1117 O O . LEU A 1 154 ? -2.666 -7.837 -11.411 1.00 83.94 154 LEU A O 1
ATOM 1121 N N . LEU A 1 155 ? -4.831 -7.630 -10.873 1.00 82.25 155 LEU A N 1
ATOM 1122 C CA . LEU A 1 155 ? -5.223 -7.015 -12.139 1.00 82.25 155 LEU A CA 1
ATOM 1123 C C . LEU A 1 155 ? -4.485 -5.686 -12.340 1.00 82.25 155 LEU A C 1
ATOM 1125 O O . LEU A 1 155 ? -3.920 -5.456 -13.410 1.00 82.25 155 LEU A O 1
ATOM 1129 N N . TYR A 1 156 ? -4.429 -4.842 -11.311 1.00 81.94 156 TYR A N 1
ATOM 1130 C CA . TYR A 1 156 ? -3.708 -3.571 -11.327 1.00 81.94 156 TYR A CA 1
ATOM 1131 C C . TYR A 1 156 ? -2.209 -3.762 -11.604 1.00 81.94 156 TYR A C 1
ATOM 1133 O O . TYR A 1 156 ? -1.663 -3.178 -12.540 1.00 81.94 156 TYR A O 1
ATOM 1141 N N . VAL A 1 157 ? -1.553 -4.641 -10.845 1.00 80.19 157 VAL A N 1
ATOM 1142 C CA . VAL A 1 157 ? -0.125 -4.976 -10.973 1.00 80.19 157 VAL A CA 1
ATOM 1143 C C . VAL A 1 157 ? 0.185 -5.528 -12.368 1.00 80.19 157 VAL A C 1
ATOM 1145 O O . VAL A 1 157 ? 1.093 -5.034 -13.037 1.00 80.19 157 VAL A O 1
ATOM 1148 N N . LEU A 1 158 ? -0.589 -6.506 -12.847 1.00 75.94 158 LEU A N 1
ATOM 1149 C CA . LEU A 1 158 ? -0.353 -7.175 -14.131 1.00 75.94 158 LEU A CA 1
ATOM 1150 C C . LEU A 1 158 ? -0.681 -6.302 -15.349 1.00 75.94 158 LEU A C 1
ATOM 1152 O O . LEU A 1 158 ? -0.170 -6.573 -16.434 1.00 75.94 158 LEU A O 1
ATOM 1156 N N . THR A 1 159 ? -1.519 -5.273 -15.201 1.00 73.56 159 THR A N 1
ATOM 1157 C CA . THR A 1 159 ? -1.821 -4.329 -16.292 1.00 73.56 159 THR A CA 1
ATOM 1158 C C . THR A 1 159 ? -0.851 -3.159 -16.348 1.00 73.56 159 THR A C 1
ATOM 1160 O O . THR A 1 159 ? -0.396 -2.810 -17.436 1.00 73.56 159 THR A O 1
ATOM 1163 N N . LEU A 1 160 ? -0.532 -2.542 -15.208 1.00 71.75 160 LEU A N 1
ATOM 1164 C CA . LEU A 1 160 ? 0.256 -1.308 -15.182 1.00 71.75 160 LEU A CA 1
ATOM 1165 C C . LEU A 1 160 ? 1.768 -1.535 -15.123 1.00 71.75 160 LEU A C 1
ATOM 1167 O O . LEU A 1 160 ? 2.509 -0.738 -15.698 1.00 71.75 160 LEU A O 1
ATOM 1171 N N . LEU A 1 161 ? 2.258 -2.580 -14.446 1.00 70.06 161 LEU A N 1
ATOM 1172 C CA . LEU A 1 161 ? 3.705 -2.759 -14.269 1.00 70.06 161 LEU A CA 1
ATOM 1173 C C . LEU A 1 161 ? 4.456 -3.190 -15.530 1.00 70.06 161 LEU A C 1
ATOM 1175 O O . LEU A 1 161 ? 5.486 -2.572 -15.811 1.00 70.06 161 LEU A O 1
ATOM 1179 N N . PRO A 1 162 ? 4.015 -4.213 -16.286 1.00 66.00 162 PRO A N 1
ATOM 1180 C CA . PRO A 1 162 ? 4.808 -4.709 -17.405 1.00 66.00 162 PRO A CA 1
ATOM 1181 C C . PRO A 1 162 ? 4.746 -3.803 -18.643 1.00 66.00 162 PRO A C 1
ATOM 1183 O O . PRO A 1 162 ? 5.549 -3.986 -19.551 1.00 66.00 162 PRO A O 1
ATOM 1186 N N . GLY A 1 163 ? 3.819 -2.835 -18.705 1.00 62.66 163 GLY A N 1
ATOM 1187 C CA . GLY A 1 163 ? 3.650 -1.952 -19.870 1.00 62.66 163 GLY A CA 1
ATOM 1188 C C . GLY A 1 163 ? 3.159 -2.674 -21.133 1.00 62.66 163 GLY A C 1
ATOM 1189 O O . GLY A 1 163 ? 3.043 -2.070 -22.195 1.00 62.66 163 GLY A O 1
ATOM 1190 N N . VAL A 1 164 ? 2.846 -3.966 -21.022 1.00 62.38 164 VAL A N 1
ATOM 1191 C CA . VAL A 1 164 ? 2.299 -4.793 -22.098 1.00 62.38 164 VAL A CA 1
ATOM 1192 C C . VAL A 1 164 ? 0.788 -4.896 -21.954 1.00 62.38 164 VAL A C 1
ATOM 1194 O O . VAL A 1 164 ? 0.251 -4.866 -20.850 1.00 62.38 164 VAL A O 1
ATOM 1197 N N . GLN A 1 165 ? 0.090 -5.032 -23.079 1.00 63.06 165 GLN A N 1
ATOM 1198 C CA . GLN A 1 165 ? -1.362 -5.210 -23.114 1.00 63.06 165 GLN A CA 1
ATOM 1199 C C . GLN A 1 165 ? -1.681 -6.685 -23.390 1.00 63.06 165 GLN A C 1
ATOM 1201 O O . GLN A 1 165 ? -1.938 -7.054 -24.540 1.00 63.06 165 GLN A O 1
ATOM 1206 N N . PRO A 1 166 ? -1.637 -7.575 -22.379 1.00 66.25 166 PRO A N 1
ATOM 1207 C CA . PRO A 1 166 ? -2.016 -8.960 -22.588 1.00 66.25 166 PRO A CA 1
ATOM 1208 C C . PRO A 1 166 ? -3.516 -9.046 -22.926 1.00 66.25 166 PRO A C 1
ATOM 1210 O O . PRO A 1 166 ? -4.309 -8.190 -22.520 1.00 66.25 166 PRO A O 1
ATOM 1213 N N . PRO A 1 167 ? -3.954 -10.100 -23.638 1.00 78.50 167 PRO A N 1
ATOM 1214 C CA . PRO A 1 167 ? -5.366 -10.306 -23.936 1.00 78.50 167 PRO A CA 1
ATOM 1215 C C . PRO A 1 167 ? -6.198 -10.298 -22.646 1.00 78.50 167 PRO A C 1
ATOM 1217 O O . PRO A 1 167 ? -5.931 -11.096 -21.744 1.00 78.50 167 PRO A O 1
ATOM 1220 N N . ARG A 1 168 ? -7.234 -9.445 -22.576 1.00 78.50 168 ARG A N 1
ATOM 1221 C CA . ARG A 1 168 ? -8.056 -9.203 -21.365 1.00 78.50 168 ARG A CA 1
ATOM 1222 C C . ARG A 1 168 ? -8.491 -10.488 -20.654 1.00 78.50 168 ARG A C 1
ATOM 1224 O O . ARG A 1 168 ? -8.450 -10.568 -19.433 1.00 78.50 168 ARG A O 1
ATOM 1231 N N . ARG A 1 169 ? -8.851 -11.521 -21.421 1.00 80.94 169 ARG A N 1
ATOM 1232 C CA . ARG A 1 169 ? -9.268 -12.825 -20.887 1.00 80.94 169 ARG A CA 1
ATOM 1233 C C . ARG A 1 169 ? -8.152 -13.546 -20.123 1.00 80.94 169 ARG A C 1
ATOM 1235 O O . ARG A 1 169 ? -8.422 -14.111 -19.074 1.00 80.94 169 ARG A O 1
ATOM 1242 N N . ARG A 1 170 ? -6.913 -13.534 -20.628 1.00 82.25 170 ARG A N 1
ATOM 1243 C CA . ARG A 1 170 ? -5.773 -14.194 -19.962 1.00 82.25 170 ARG A CA 1
ATOM 1244 C C . ARG A 1 170 ? -5.388 -13.465 -18.680 1.00 82.25 170 ARG A C 1
ATOM 1246 O O . ARG A 1 170 ? -5.095 -14.115 -17.688 1.00 82.25 170 ARG A O 1
ATOM 1253 N N . LEU A 1 171 ? -5.459 -12.137 -18.702 1.00 82.25 171 LEU A N 1
ATOM 1254 C CA . LEU A 1 171 ? -5.193 -11.296 -17.541 1.00 82.25 171 LEU A CA 1
ATOM 1255 C C . LEU A 1 171 ? -6.205 -11.541 -16.411 1.00 82.25 171 LEU A C 1
ATOM 1257 O O . LEU A 1 171 ? -5.802 -11.782 -15.281 1.00 82.25 171 LEU A O 1
ATOM 1261 N N . VAL A 1 172 ? -7.505 -11.553 -16.724 1.00 83.69 172 VAL A N 1
ATOM 1262 C CA . VAL A 1 172 ? -8.560 -11.835 -15.733 1.00 83.69 172 VAL A CA 1
ATOM 1263 C C . VAL A 1 172 ? -8.421 -13.243 -15.156 1.00 83.69 172 VAL A C 1
ATOM 1265 O O . VAL A 1 172 ? -8.548 -13.420 -13.952 1.00 83.69 172 VAL A O 1
ATOM 1268 N N . VAL A 1 173 ? -8.122 -14.245 -15.989 1.00 85.38 173 VAL A N 1
ATOM 1269 C CA . VAL A 1 173 ? -7.920 -15.621 -15.511 1.00 85.38 173 VAL A CA 1
ATOM 1270 C C . VAL A 1 173 ? -6.691 -15.720 -14.604 1.00 85.38 173 VAL A C 1
ATOM 1272 O O . VAL A 1 173 ? -6.787 -16.313 -13.538 1.00 85.38 173 VAL A O 1
ATOM 1275 N N . ALA A 1 174 ? -5.563 -15.112 -14.981 1.00 84.06 174 ALA A N 1
ATOM 1276 C CA . ALA A 1 174 ? -4.356 -15.109 -14.155 1.00 84.06 174 ALA A CA 1
ATOM 1277 C C . ALA A 1 174 ? -4.578 -14.392 -12.813 1.00 84.06 174 ALA A C 1
ATOM 1279 O O . ALA A 1 174 ? -4.191 -14.916 -11.773 1.00 84.06 174 ALA A O 1
ATOM 1280 N N . ALA A 1 175 ? -5.249 -13.236 -12.830 1.00 85.00 175 ALA A N 1
ATOM 1281 C CA . ALA A 1 175 ? -5.577 -12.493 -11.618 1.00 85.00 175 ALA A CA 1
ATOM 1282 C C . ALA A 1 175 ? -6.556 -13.263 -10.716 1.00 85.00 175 ALA A C 1
ATOM 1284 O O . ALA A 1 175 ? -6.365 -13.273 -9.508 1.00 85.00 175 ALA A O 1
ATOM 1285 N N . LEU A 1 176 ? -7.566 -13.945 -11.275 1.00 85.50 176 LEU A N 1
ATOM 1286 C CA . LEU A 1 176 ? -8.500 -14.767 -10.492 1.00 85.50 176 LEU A CA 1
ATOM 1287 C C . LEU A 1 176 ? -7.813 -15.979 -9.867 1.00 85.50 176 LEU A C 1
ATOM 1289 O O . LEU A 1 176 ? -8.029 -16.256 -8.695 1.00 85.50 176 LEU A O 1
ATOM 1293 N N . ILE A 1 177 ? -6.988 -16.695 -10.637 1.00 87.69 177 ILE A N 1
ATOM 1294 C CA . ILE A 1 177 ? -6.234 -17.845 -10.123 1.00 87.69 177 ILE A CA 1
ATOM 1295 C C . ILE A 1 177 ? -5.285 -17.394 -9.012 1.00 87.69 177 ILE A C 1
ATOM 1297 O O . ILE A 1 177 ? -5.201 -18.060 -7.988 1.00 87.69 177 ILE A O 1
ATOM 1301 N N . GLY A 1 178 ? -4.596 -16.264 -9.198 1.00 84.38 178 GLY A N 1
ATOM 1302 C CA . GLY A 1 178 ? -3.727 -15.704 -8.170 1.00 84.38 178 GLY A CA 1
ATOM 1303 C C . GLY A 1 178 ? -4.500 -15.304 -6.915 1.00 84.38 178 GLY A C 1
ATOM 1304 O O . GLY A 1 178 ? -4.107 -15.701 -5.830 1.00 84.38 178 GLY A O 1
ATOM 1305 N N . ALA A 1 179 ? -5.622 -14.597 -7.062 1.00 84.12 179 ALA A N 1
ATOM 1306 C CA . ALA A 1 179 ? -6.427 -14.138 -5.932 1.00 84.12 179 ALA A CA 1
ATOM 1307 C C . ALA A 1 179 ? -7.008 -15.296 -5.114 1.00 84.12 179 ALA A C 1
ATOM 1309 O O . ALA A 1 179 ? -6.930 -15.298 -3.896 1.00 84.12 179 ALA A O 1
ATOM 1310 N N . VAL A 1 180 ? -7.537 -16.321 -5.787 1.00 83.44 180 VAL A N 1
ATOM 1311 C CA . VAL A 1 180 ? -8.052 -17.524 -5.116 1.00 83.44 180 VAL A CA 1
ATOM 1312 C C . VAL A 1 180 ? -6.923 -18.397 -4.560 1.00 83.44 180 VAL A C 1
ATOM 1314 O O . VAL A 1 180 ? -7.150 -19.164 -3.641 1.00 83.44 180 VAL A O 1
ATOM 1317 N N . GLY A 1 181 ? -5.716 -18.334 -5.125 1.00 80.62 181 GLY A N 1
ATOM 1318 C CA . GLY A 1 181 ? -4.564 -19.065 -4.596 1.00 80.62 181 GLY A CA 1
ATOM 1319 C C . GLY A 1 181 ? -3.927 -18.421 -3.361 1.00 80.62 181 GLY A C 1
ATOM 1320 O O . GLY A 1 181 ? -3.199 -19.109 -2.649 1.00 80.62 181 GLY A O 1
ATOM 1321 N N . PHE A 1 182 ? -4.150 -17.121 -3.142 1.00 78.50 182 PHE A N 1
ATOM 1322 C CA . PHE A 1 182 ? -3.641 -16.373 -1.988 1.00 78.50 182 PHE A CA 1
ATOM 1323 C C . PHE A 1 182 ? -4.544 -16.483 -0.749 1.00 78.50 182 PHE A C 1
ATOM 1325 O O . PHE A 1 182 ? -4.013 -16.497 0.362 1.00 78.50 182 PHE A O 1
ATOM 1332 N N . GLU A 1 183 ? -5.862 -16.576 -0.952 1.00 76.44 183 GLU A N 1
ATOM 1333 C CA . GLU A 1 183 ? -6.905 -16.701 0.085 1.00 76.44 183 GLU A CA 1
ATOM 1334 C C . GLU A 1 183 ? -7.247 -18.156 0.438 1.00 76.44 183 GLU A C 1
ATOM 1336 O O . GLU A 1 183 ? -7.310 -18.476 1.649 1.00 76.44 183 GLU A O 1
#

Sequence (183 aa):
LFPLLSLAAALAAATLDKQQQTKLQDKLAEQIPGISDQLDIQGLVDNAGTVGVIAALLLLFTGMGWVEATRGCLRAVWELPDEEENPVLRRAKDAGVLVGLGGALLITVGISTVASALVGWIIRTLGLAQGGVGGVLLYVAAFAVAVLADFLLLLYVLTLLPGVQPPRRRLVVAALIGAVGFE

pLDDT: mean 77.81, std 8.33, range [53.88, 90.81]

Secondary structure (DSSP, 8-state):
-HHHHHHHHHHHHHHS-HHHHHHHHHHHHHHSTTTTTT--HHHHHHTHHHHHHHHHHHHHHHHHHHHHHHHHHHHHHTTPPPP---HHHHHHHHHHHHHHHHHHHHHHHHHHHHHHHHHHHHHHHH---TTSHHHHHHHHHHHHHHHHHHHHHHHHHHHHSS-----HHHHHHHHHHHHHHH-

Foldseek 3Di:
DVLVVLLVLLVCLVPDDPVVNVVVLVVVCVVDPPCSVVPPSVVSSVCSPVSNVVSVVVCLVVQLVVLVVLLVVLCVVVVHDDDPDDPVVSSVLSSVLVVVLVVLVVVLVVVVVVLVVVLVVCCVVVVDDPPDPSVVVSVVVNLVSQLVSQLVNQLSSVPRRNVDDPDPVVSSVVSNVRSVVVD